Protein AF-A0A7C7RPW9-F1 (afdb_monomer)

Foldseek 3Di:
DAKEKEDEPDDDPLSVLLLVLSVVQCVVVVHYYHYHYDNDPWIWIWDDDPQWIDTLDIRPDPVDDSVRSSVSSNVSVVCVVPVVDPDPPGGDRPPDDDDDDDDD

Radius of gyration: 13.42 Å; Cα contacts (8 Å, |Δi|>4): 148; chains: 1; bounding box: 30×30×33 Å

Structure (mmCIF, N/CA/C/O backbone):
data_AF-A0A7C7RPW9-F1
#
_entry.id   AF-A0A7C7RPW9-F1
#
loop_
_atom_site.group_PDB
_atom_site.id
_atom_site.type_symbol
_atom_site.label_atom_id
_atom_site.label_alt_id
_atom_site.label_comp_id
_atom_site.label_asym_id
_atom_site.label_entity_id
_atom_site.label_seq_id
_atom_site.pdbx_PDB_ins_code
_atom_site.Cartn_x
_atom_site.Cartn_y
_atom_site.Cartn_z
_atom_site.occupancy
_atom_site.B_iso_or_equiv
_atom_site.auth_seq_id
_atom_site.auth_comp_id
_atom_site.auth_asym_id
_atom_site.auth_atom_id
_atom_site.pdbx_PDB_model_num
ATOM 1 N N . MET A 1 1 ? -4.638 -1.430 13.603 1.00 81.12 1 MET A N 1
ATOM 2 C CA . MET A 1 1 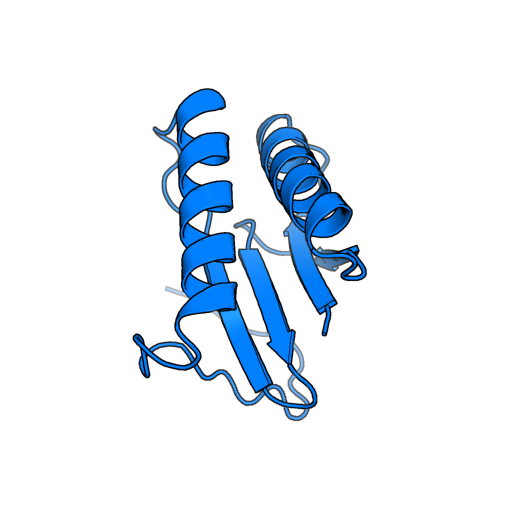? -4.828 -0.987 12.206 1.00 81.12 1 MET A CA 1
ATOM 3 C C . MET A 1 1 ? -3.562 -1.342 11.456 1.00 81.12 1 MET A C 1
ATOM 5 O O . MET A 1 1 ? -2.494 -1.187 12.033 1.00 81.12 1 MET A O 1
ATOM 9 N N . GLU A 1 2 ? -3.674 -1.892 10.253 1.00 89.44 2 GLU A N 1
ATOM 10 C CA . GLU A 1 2 ? -2.535 -2.437 9.503 1.00 89.44 2 GLU A CA 1
ATOM 11 C C . GLU A 1 2 ? -2.606 -1.971 8.045 1.00 89.44 2 GLU A C 1
ATOM 13 O O . GLU A 1 2 ? -3.697 -1.834 7.488 1.00 89.44 2 GLU A O 1
ATOM 18 N N . LEU A 1 3 ? -1.453 -1.742 7.427 1.00 90.62 3 LEU A N 1
ATOM 19 C CA . LEU A 1 3 ? -1.318 -1.625 5.980 1.00 90.62 3 LEU A CA 1
ATOM 20 C C . LEU A 1 3 ? -0.863 -2.973 5.437 1.00 90.62 3 LEU A C 1
ATOM 22 O O . LEU A 1 3 ? 0.134 -3.515 5.903 1.00 90.62 3 LEU A O 1
ATOM 26 N N . VAL A 1 4 ? -1.583 -3.516 4.461 1.00 92.62 4 VAL A N 1
ATOM 27 C CA . VAL A 1 4 ? -1.257 -4.810 3.854 1.00 92.62 4 VAL A CA 1
ATOM 28 C C . VAL A 1 4 ? -0.994 -4.613 2.372 1.00 92.62 4 VAL A C 1
ATOM 30 O O . VAL A 1 4 ? -1.864 -4.141 1.644 1.00 92.62 4 VAL A O 1
ATOM 33 N N . VAL A 1 5 ? 0.206 -4.960 1.919 1.00 91.56 5 VAL A N 1
ATOM 34 C CA . VAL A 1 5 ? 0.587 -4.910 0.505 1.00 91.56 5 VAL A CA 1
ATOM 35 C C . VAL A 1 5 ? 0.597 -6.326 -0.044 1.00 91.56 5 VAL A C 1
ATOM 37 O O . VAL A 1 5 ? 1.455 -7.118 0.331 1.00 91.56 5 VAL A O 1
ATOM 40 N N . PHE A 1 6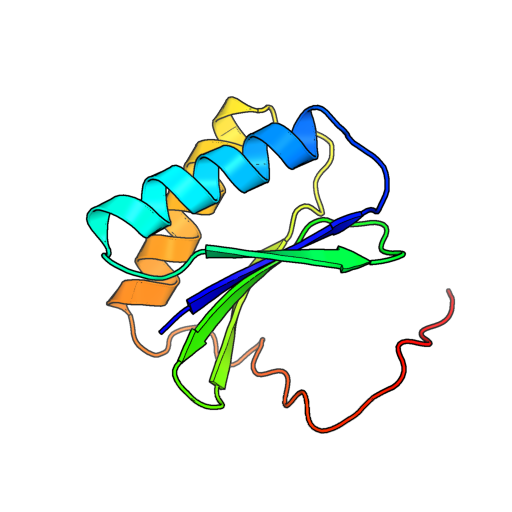 ? -0.320 -6.621 -0.960 1.00 90.50 6 PHE A N 1
ATOM 41 C CA . PHE A 1 6 ? -0.275 -7.825 -1.777 1.00 90.50 6 PHE A CA 1
ATOM 42 C C . PHE A 1 6 ? 0.567 -7.537 -3.011 1.00 90.50 6 PHE A C 1
ATOM 44 O O . PHE A 1 6 ? 0.198 -6.706 -3.845 1.00 90.50 6 PHE A O 1
ATOM 51 N N . ALA A 1 7 ? 1.710 -8.202 -3.116 1.00 86.31 7 ALA A N 1
ATOM 52 C CA . ALA A 1 7 ? 2.632 -8.056 -4.232 1.00 86.31 7 ALA A CA 1
ATOM 53 C C . ALA A 1 7 ? 2.839 -9.399 -4.955 1.00 86.31 7 ALA A C 1
ATOM 55 O O . ALA A 1 7 ? 2.780 -10.453 -4.315 1.00 86.31 7 ALA A O 1
ATOM 56 N N . PRO A 1 8 ? 3.133 -9.378 -6.270 1.00 84.00 8 PRO A N 1
ATOM 57 C CA . PRO A 1 8 ? 3.574 -10.562 -6.999 1.00 84.00 8 PRO A CA 1
ATOM 58 C C . PRO A 1 8 ? 4.790 -11.228 -6.336 1.00 84.00 8 PRO A C 1
ATOM 60 O O . PRO A 1 8 ? 5.549 -10.585 -5.607 1.00 84.00 8 PRO A O 1
ATOM 63 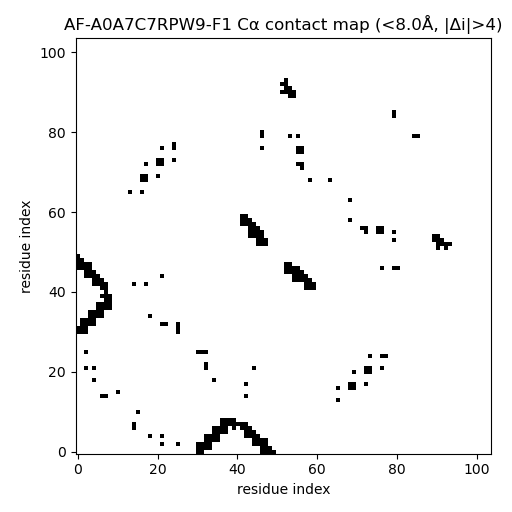N N . ARG A 1 9 ? 5.017 -12.516 -6.616 1.00 81.50 9 ARG A N 1
ATOM 64 C CA . ARG A 1 9 ? 6.209 -13.247 -6.138 1.00 81.50 9 ARG A CA 1
ATOM 65 C C . ARG A 1 9 ? 7.525 -12.782 -6.765 1.00 81.50 9 ARG A C 1
ATOM 67 O O . ARG A 1 9 ? 8.574 -12.924 -6.138 1.00 81.50 9 ARG A O 1
ATOM 74 N N . SER A 1 10 ? 7.485 -12.263 -7.991 1.00 78.62 10 SER A N 1
ATOM 75 C CA . SER A 1 10 ? 8.647 -11.623 -8.617 1.00 78.62 10 SER A CA 1
ATOM 76 C C . SER A 1 10 ? 9.084 -10.403 -7.808 1.00 78.62 10 SER A C 1
ATOM 78 O O . SER A 1 10 ? 8.293 -9.904 -7.028 1.00 78.62 10 SER A O 1
ATOM 80 N N . TRP A 1 11 ? 10.325 -9.933 -7.979 1.00 71.50 11 TRP A N 1
ATOM 81 C CA . TRP A 1 11 ? 10.782 -8.647 -7.440 1.00 71.50 11 TRP A CA 1
ATOM 82 C C . TRP A 1 11 ? 10.978 -7.646 -8.576 1.00 71.50 11 TRP A C 1
ATOM 84 O O . TRP A 1 11 ? 11.990 -7.662 -9.276 1.00 71.50 11 TRP A O 1
ATOM 94 N N . GLY A 1 12 ? 9.999 -6.766 -8.755 1.00 81.25 12 GLY A N 1
ATOM 95 C CA . GLY A 1 12 ? 10.012 -5.706 -9.759 1.00 81.25 12 GLY A CA 1
ATOM 96 C C . GLY A 1 12 ? 10.385 -4.337 -9.187 1.00 81.25 12 GLY A C 1
ATOM 97 O O . GLY A 1 12 ? 10.130 -4.026 -8.025 1.00 81.25 12 GLY A O 1
ATOM 98 N N . GLY A 1 13 ? 10.925 -3.449 -10.029 1.00 82.81 13 GLY A N 1
ATOM 99 C CA . GLY A 1 13 ? 11.164 -2.053 -9.637 1.00 82.81 13 GLY A CA 1
ATOM 100 C C . GLY A 1 13 ? 9.881 -1.302 -9.247 1.00 82.81 13 GLY A C 1
ATOM 101 O O . GLY A 1 13 ? 9.928 -0.422 -8.393 1.00 82.81 13 GLY A O 1
ATOM 102 N N . ARG A 1 14 ? 8.732 -1.672 -9.836 1.00 83.00 14 ARG A N 1
ATOM 103 C CA . ARG A 1 14 ? 7.416 -1.132 -9.452 1.00 83.00 14 ARG A CA 1
ATOM 104 C C . ARG A 1 14 ? 6.999 -1.591 -8.060 1.00 83.00 14 ARG A C 1
ATOM 106 O O . ARG A 1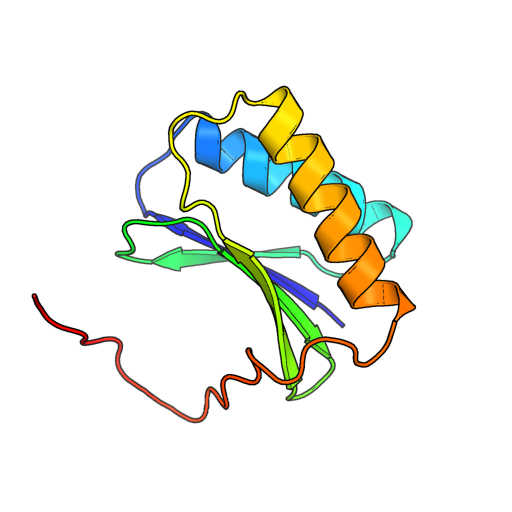 14 ? 6.602 -0.766 -7.254 1.00 83.00 14 ARG A O 1
ATOM 113 N N . GLU A 1 15 ? 7.159 -2.872 -7.748 1.00 84.19 15 GLU A N 1
ATOM 114 C CA . GLU A 1 15 ? 6.827 -3.415 -6.426 1.00 84.19 15 GLU A CA 1
ATOM 115 C C . GLU A 1 15 ? 7.639 -2.756 -5.321 1.00 84.19 15 GLU A C 1
ATOM 117 O O . GLU A 1 15 ? 7.074 -2.374 -4.301 1.00 84.19 15 GLU A O 1
ATOM 122 N N . LYS A 1 16 ? 8.943 -2.550 -5.551 1.00 87.19 16 LYS A N 1
ATOM 123 C CA . LYS A 1 16 ? 9.788 -1.786 -4.629 1.00 87.19 16 LYS A CA 1
ATOM 124 C C . LYS A 1 16 ? 9.231 -0.383 -4.406 1.00 87.19 16 LYS A C 1
ATOM 126 O O . LYS A 1 16 ? 9.063 0.013 -3.262 1.00 87.19 16 LYS A O 1
ATOM 131 N N . ALA A 1 17 ? 8.856 0.324 -5.475 1.00 86.94 17 ALA A N 1
ATOM 132 C CA . ALA A 1 17 ? 8.273 1.660 -5.359 1.00 86.94 17 ALA A CA 1
ATOM 133 C C . ALA A 1 17 ? 6.949 1.667 -4.571 1.00 86.94 17 ALA A C 1
ATOM 135 O O . ALA A 1 17 ? 6.731 2.568 -3.762 1.00 86.94 17 ALA A O 1
ATOM 136 N N . VAL A 1 18 ? 6.083 0.664 -4.769 1.00 87.44 18 VAL A N 1
ATOM 137 C CA . VAL A 1 18 ? 4.822 0.539 -4.019 1.00 87.44 18 VAL A CA 1
ATOM 138 C C . VAL A 1 18 ? 5.081 0.251 -2.538 1.00 87.44 18 VAL A C 1
ATOM 140 O O . VAL A 1 18 ? 4.503 0.915 -1.680 1.00 87.44 18 VAL A O 1
ATOM 143 N N . ILE A 1 19 ? 5.971 -0.697 -2.231 1.00 89.31 19 ILE A N 1
ATOM 144 C CA . ILE A 1 19 ? 6.328 -1.070 -0.855 1.00 89.31 19 ILE A CA 1
ATOM 145 C C . ILE A 1 19 ? 6.983 0.111 -0.128 1.00 89.31 19 ILE A C 1
ATOM 147 O O . ILE A 1 19 ? 6.587 0.430 0.989 1.00 89.31 19 ILE A O 1
ATOM 151 N N . GLU A 1 20 ? 7.934 0.799 -0.763 1.00 90.75 20 GLU A N 1
ATOM 152 C CA . GLU A 1 20 ? 8.591 1.985 -0.198 1.00 90.75 20 GLU A CA 1
ATOM 153 C C . GLU A 1 20 ? 7.596 3.122 0.057 1.00 90.75 20 GLU A C 1
ATOM 155 O O . GLU A 1 20 ? 7.669 3.796 1.086 1.00 90.75 20 GLU A O 1
ATOM 160 N N . ALA A 1 21 ? 6.650 3.344 -0.861 1.00 89.69 21 ALA A N 1
ATOM 161 C CA . ALA A 1 21 ? 5.604 4.340 -0.669 1.00 89.69 21 ALA A CA 1
ATOM 162 C C . ALA A 1 21 ? 4.677 3.965 0.496 1.00 89.69 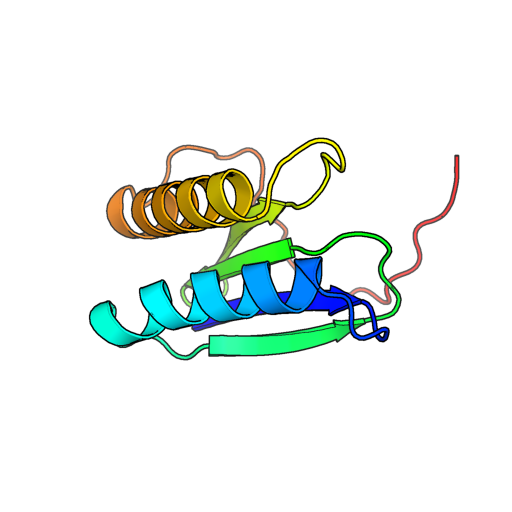21 ALA A C 1
ATOM 164 O O . ALA A 1 21 ? 4.372 4.825 1.317 1.00 89.69 21 ALA A O 1
ATOM 165 N N . ALA A 1 22 ? 4.274 2.696 0.605 1.00 90.25 22 ALA A N 1
ATOM 166 C CA . ALA A 1 22 ? 3.448 2.217 1.710 1.00 90.25 22 ALA A CA 1
ATOM 167 C C . ALA A 1 22 ? 4.175 2.324 3.061 1.00 90.25 22 ALA A C 1
ATOM 169 O O . ALA A 1 22 ? 3.578 2.785 4.031 1.00 90.25 22 ALA A O 1
ATOM 170 N N . LEU A 1 23 ? 5.467 1.980 3.119 1.00 90.75 23 LEU A N 1
ATOM 171 C CA . LEU A 1 23 ? 6.294 2.100 4.325 1.00 90.75 23 LEU A CA 1
ATOM 172 C C . LEU A 1 23 ? 6.391 3.550 4.806 1.00 90.75 23 LEU A C 1
ATOM 174 O O . LEU A 1 23 ? 6.137 3.829 5.974 1.00 90.75 23 LEU A O 1
ATOM 178 N N . ARG A 1 24 ? 6.654 4.485 3.885 1.00 90.25 24 ARG A N 1
ATOM 179 C CA . ARG A 1 24 ? 6.716 5.926 4.185 1.00 90.25 24 ARG A CA 1
ATOM 180 C C . ARG A 1 24 ? 5.416 6.503 4.736 1.00 90.25 24 ARG A C 1
ATOM 182 O O . ARG A 1 24 ? 5.441 7.570 5.337 1.00 90.25 24 ARG A O 1
ATOM 189 N N . VAL A 1 25 ? 4.289 5.842 4.488 1.00 87.44 25 VAL A N 1
ATOM 190 C CA . VAL A 1 25 ? 2.990 6.224 5.049 1.00 87.44 25 VAL A CA 1
ATOM 191 C C . VAL A 1 25 ? 2.732 5.491 6.364 1.00 87.44 25 VAL A C 1
ATOM 193 O O . VAL A 1 25 ? 2.180 6.079 7.286 1.00 87.44 25 VAL A O 1
ATOM 196 N N . ALA A 1 26 ? 3.160 4.233 6.478 1.00 88.50 26 ALA A N 1
ATOM 197 C CA . ALA A 1 26 ? 2.999 3.420 7.677 1.00 88.50 26 ALA A CA 1
ATOM 198 C C . ALA A 1 26 ? 3.722 4.015 8.898 1.00 88.50 26 ALA A C 1
ATOM 200 O O . ALA A 1 26 ? 3.121 4.124 9.967 1.00 88.50 26 ALA A O 1
ATOM 201 N N . GLU A 1 27 ? 4.975 4.446 8.714 1.00 89.50 27 GLU A N 1
ATOM 202 C CA . GLU A 1 27 ? 5.836 5.010 9.765 1.00 89.50 27 GLU A CA 1
ATOM 203 C C . GLU A 1 27 ? 5.213 6.215 10.495 1.00 89.50 27 GLU A C 1
ATOM 205 O O . GLU A 1 27 ? 5.018 6.124 11.709 1.00 89.50 27 GLU A O 1
ATOM 210 N N . PRO A 1 28 ? 4.837 7.324 9.821 1.00 86.62 28 PRO A N 1
ATOM 211 C CA . PRO A 1 28 ? 4.267 8.487 10.503 1.00 86.62 28 PRO A CA 1
ATOM 212 C C . PRO A 1 28 ? 2.867 8.229 11.075 1.00 86.62 28 PRO A C 1
ATOM 214 O O . PRO A 1 28 ? 2.433 8.948 11.970 1.00 86.62 28 PRO A O 1
ATOM 217 N N . LEU A 1 29 ? 2.152 7.220 10.570 1.00 84.81 29 LEU A N 1
ATOM 218 C CA . LEU A 1 29 ? 0.836 6.830 11.081 1.00 84.81 29 LEU A CA 1
ATOM 219 C C . LEU A 1 29 ? 0.919 5.846 12.258 1.00 84.81 29 LEU A C 1
ATOM 221 O O . LEU A 1 29 ? -0.112 5.539 12.855 1.00 84.81 29 LEU A O 1
ATOM 225 N N . GLY A 1 30 ? 2.110 5.329 12.585 1.00 87.12 30 GLY A N 1
ATOM 226 C CA . GLY A 1 30 ? 2.295 4.336 13.644 1.00 87.12 30 GLY A CA 1
ATOM 227 C C . GLY A 1 30 ? 1.557 3.018 13.380 1.00 87.12 30 GLY A C 1
ATOM 228 O O . GLY A 1 30 ? 1.129 2.355 14.325 1.00 87.12 30 GLY A O 1
ATOM 229 N N . VAL A 1 31 ? 1.355 2.645 12.109 1.00 89.00 31 VAL A N 1
ATOM 230 C CA . VAL A 1 31 ? 0.660 1.404 11.725 1.00 89.00 31 VAL A CA 1
ATOM 231 C C . VAL A 1 31 ? 1.641 0.353 11.220 1.00 89.00 31 VAL A C 1
ATOM 233 O O . VAL A 1 31 ? 2.615 0.663 10.540 1.00 89.00 31 VAL A O 1
ATOM 236 N N . ASN A 1 32 ? 1.354 -0.918 11.499 1.00 91.31 32 ASN A N 1
ATOM 237 C CA . ASN A 1 32 ? 2.170 -2.021 10.996 1.00 91.31 32 ASN A CA 1
ATOM 238 C C . ASN A 1 32 ? 1.997 -2.174 9.482 1.00 91.31 32 ASN A C 1
ATOM 240 O O . ASN A 1 32 ? 0.867 -2.201 8.989 1.00 91.31 32 ASN A O 1
ATOM 244 N N . LEU A 1 33 ? 3.111 -2.335 8.765 1.00 92.12 33 LEU A N 1
ATOM 245 C CA . LEU A 1 33 ? 3.124 -2.737 7.363 1.00 92.12 33 LEU A CA 1
ATOM 246 C C . LEU A 1 33 ? 3.348 -4.248 7.269 1.00 92.12 33 LEU A C 1
ATOM 248 O O . LEU A 1 33 ? 4.382 -4.759 7.695 1.00 92.12 33 LEU A O 1
ATOM 252 N N . ARG A 1 34 ? 2.402 -4.956 6.659 1.00 93.06 34 ARG A N 1
ATOM 253 C CA . ARG A 1 34 ? 2.522 -6.367 6.303 1.00 93.06 34 ARG A CA 1
ATOM 254 C C . ARG A 1 34 ? 2.630 -6.498 4.791 1.00 93.06 34 ARG A C 1
ATOM 256 O O . ARG A 1 34 ? 1.888 -5.863 4.046 1.00 93.06 34 ARG A O 1
ATOM 263 N N . ILE A 1 35 ? 3.553 -7.335 4.337 1.00 90.50 35 ILE A N 1
ATOM 264 C CA . ILE A 1 35 ? 3.742 -7.629 2.917 1.00 90.50 35 ILE A CA 1
ATOM 265 C C . ILE A 1 35 ? 3.353 -9.085 2.701 1.00 90.50 35 ILE A C 1
ATOM 267 O O . ILE A 1 35 ? 3.924 -9.979 3.323 1.00 90.50 35 ILE A O 1
ATOM 271 N N . GLU A 1 36 ? 2.387 -9.315 1.823 1.00 89.88 36 GLU A N 1
ATOM 272 C CA . GLU A 1 36 ? 1.933 -10.640 1.423 1.00 89.88 36 GLU A CA 1
ATOM 273 C C . GLU A 1 36 ? 2.310 -10.877 -0.038 1.00 89.88 36 GLU A C 1
ATOM 275 O O . GLU A 1 36 ? 2.054 -10.054 -0.918 1.00 89.88 36 GLU A O 1
ATOM 280 N N . ARG A 1 37 ? 3.005 -11.988 -0.286 1.00 84.94 37 ARG A N 1
ATOM 281 C CA . ARG A 1 37 ? 3.498 -12.352 -1.614 1.00 84.94 37 ARG A CA 1
ATOM 282 C C . ARG A 1 37 ? 2.613 -13.442 -2.184 1.00 84.94 37 ARG A C 1
ATOM 284 O O . ARG A 1 37 ? 2.602 -14.560 -1.674 1.00 84.94 37 ARG A O 1
ATOM 291 N N . GLU A 1 38 ? 1.924 -13.124 -3.266 1.00 82.00 38 GLU A N 1
ATOM 292 C CA . GLU A 1 38 ? 0.956 -14.020 -3.889 1.00 82.00 38 GLU A CA 1
ATOM 293 C C . GLU A 1 38 ? 1.223 -14.189 -5.384 1.00 82.00 38 GLU A C 1
ATOM 295 O O . GLU A 1 38 ? 1.984 -13.436 -6.000 1.00 82.00 38 GLU A O 1
ATOM 300 N N . ASP A 1 39 ? 0.607 -15.213 -5.972 1.00 82.12 39 ASP A N 1
ATOM 301 C CA . ASP A 1 39 ? 0.621 -15.422 -7.418 1.00 82.12 39 ASP A CA 1
ATOM 302 C C . ASP A 1 39 ? -0.412 -14.509 -8.098 1.00 82.12 39 ASP A C 1
ATOM 304 O O . ASP A 1 39 ? -1.460 -14.933 -8.582 1.00 82.12 39 ASP A O 1
ATOM 308 N N . ILE A 1 40 ? -0.136 -13.206 -8.047 1.00 77.56 40 ILE A N 1
ATOM 309 C CA . ILE A 1 40 ? -1.007 -12.148 -8.557 1.00 77.56 40 ILE A CA 1
ATOM 310 C C . ILE A 1 40 ? -0.286 -11.319 -9.616 1.00 77.56 40 ILE A C 1
ATOM 312 O O . ILE A 1 40 ? 0.922 -11.096 -9.560 1.00 77.56 40 ILE A O 1
ATOM 316 N N . ARG A 1 41 ? -1.046 -10.814 -10.593 1.00 74.81 41 ARG A N 1
ATOM 317 C CA . ARG A 1 41 ? -0.509 -9.995 -11.698 1.00 74.81 41 ARG A CA 1
ATOM 318 C C . ARG A 1 41 ? -0.405 -8.500 -11.378 1.00 74.81 41 ARG A C 1
ATOM 320 O O . ARG A 1 41 ? 0.179 -7.757 -12.170 1.00 74.81 41 ARG A O 1
ATOM 327 N N . ARG A 1 42 ? -1.017 -8.050 -10.279 1.00 81.88 42 ARG A N 1
ATOM 328 C CA . ARG A 1 42 ? -1.140 -6.638 -9.880 1.00 81.88 42 ARG A CA 1
ATOM 329 C C . ARG A 1 42 ? -0.747 -6.472 -8.421 1.00 81.88 42 ARG A C 1
ATOM 331 O O . ARG A 1 42 ? -0.959 -7.383 -7.632 1.00 81.88 42 ARG A O 1
ATOM 338 N N . ILE A 1 43 ? -0.211 -5.305 -8.077 1.00 87.00 43 ILE A N 1
ATOM 339 C CA . ILE A 1 43 ? 0.102 -4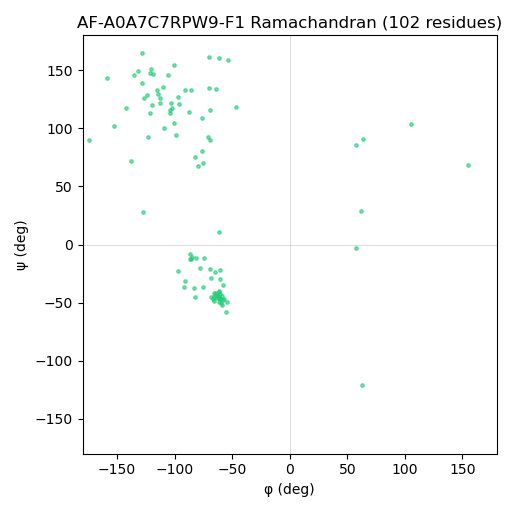.953 -6.690 1.00 87.00 43 ILE A CA 1
ATOM 340 C C . ILE A 1 43 ? -1.116 -4.251 -6.097 1.00 87.00 43 ILE A C 1
ATOM 342 O O . ILE A 1 43 ? -1.673 -3.352 -6.727 1.00 87.00 43 ILE A O 1
ATOM 346 N N . ARG A 1 44 ? -1.530 -4.634 -4.893 1.00 88.62 44 ARG A N 1
ATOM 347 C CA . ARG A 1 44 ? -2.646 -4.001 -4.185 1.00 88.62 44 ARG A CA 1
ATOM 348 C C . ARG A 1 44 ? -2.224 -3.606 -2.785 1.00 88.62 44 ARG A C 1
ATOM 350 O O . ARG A 1 44 ? -1.538 -4.366 -2.109 1.00 88.62 44 ARG A O 1
ATOM 357 N N . VAL A 1 45 ? -2.646 -2.431 -2.339 1.00 89.25 45 VAL A N 1
ATOM 358 C CA . VAL A 1 45 ? -2.445 -1.964 -0.966 1.00 89.25 45 VAL A CA 1
ATOM 359 C C . VAL A 1 45 ? -3.805 -1.850 -0.305 1.00 89.25 45 VAL A C 1
ATOM 361 O O . VAL A 1 45 ? -4.713 -1.219 -0.844 1.00 89.25 45 VAL A O 1
ATOM 364 N N . TYR A 1 46 ? -3.925 -2.434 0.878 1.00 88.94 46 TYR A N 1
ATOM 365 C CA . TYR A 1 46 ? -5.121 -2.403 1.697 1.00 88.94 46 TYR A CA 1
ATOM 366 C C . TYR A 1 46 ? -4.845 -1.720 3.028 1.00 88.94 46 TYR A C 1
ATOM 368 O O . TYR A 1 46 ? -3.774 -1.861 3.616 1.00 88.94 46 TYR A O 1
ATOM 376 N N . VAL A 1 47 ? -5.862 -1.037 3.537 1.00 87.06 47 VAL A N 1
ATOM 377 C CA . VAL A 1 47 ? -5.936 -0.566 4.915 1.00 87.06 47 VAL A CA 1
ATOM 378 C C . VAL A 1 47 ? -6.868 -1.504 5.675 1.00 87.06 47 VAL A C 1
ATOM 380 O O . VAL A 1 47 ? -8.057 -1.603 5.367 1.00 87.06 47 VAL A O 1
ATOM 383 N N . LYS A 1 48 ? -6.337 -2.186 6.688 1.00 87.81 48 LYS A N 1
ATOM 384 C CA . LYS A 1 48 ? -7.079 -3.107 7.547 1.00 87.81 48 LYS A CA 1
ATOM 385 C C . LYS A 1 48 ? -7.389 -2.464 8.899 1.00 87.81 48 LYS A C 1
ATOM 387 O O . LYS A 1 48 ? -6.496 -2.062 9.653 1.00 87.81 48 LYS A O 1
ATOM 392 N N . ARG A 1 49 ? -8.677 -2.392 9.234 1.00 84.56 49 ARG A N 1
ATOM 393 C CA . ARG A 1 49 ? -9.220 -1.833 10.482 1.00 84.56 49 ARG A CA 1
ATOM 394 C C . ARG A 1 49 ? -10.064 -2.892 11.190 1.00 84.56 49 ARG A C 1
ATOM 396 O O . ARG A 1 49 ? -11.252 -3.040 10.906 1.00 84.56 49 ARG A O 1
ATOM 403 N N . GLY A 1 50 ? -9.446 -3.646 12.098 1.00 84.12 50 GLY A N 1
ATOM 404 C CA . GLY A 1 50 ? -10.090 -4.817 12.698 1.00 84.12 50 GLY A CA 1
ATOM 405 C C . GLY A 1 50 ? -10.394 -5.858 11.617 1.00 84.12 50 GLY A C 1
ATOM 406 O O . GLY A 1 50 ? -9.483 -6.290 10.914 1.00 84.12 50 GLY A O 1
ATOM 407 N N . GLU A 1 51 ? -11.669 -6.209 11.451 1.00 81.56 51 GLU A N 1
ATOM 408 C CA . GLU A 1 51 ? -12.134 -7.127 10.397 1.00 81.56 51 GLU A CA 1
ATOM 409 C C . GLU A 1 51 ? -12.402 -6.444 9.045 1.00 81.56 51 GLU A C 1
ATOM 411 O O . GLU A 1 51 ? -12.622 -7.124 8.043 1.00 81.56 51 GLU A O 1
ATOM 416 N N . LYS A 1 52 ? -12.405 -5.105 8.991 1.00 80.00 52 LYS A N 1
ATOM 417 C CA . LYS A 1 52 ? -12.691 -4.361 7.759 1.00 80.00 52 LYS A CA 1
ATOM 418 C C . LYS A 1 52 ? -11.427 -4.186 6.928 1.00 80.00 52 LYS A C 1
ATOM 420 O O . LYS A 1 52 ? -10.401 -3.742 7.443 1.00 80.00 52 LYS A O 1
ATOM 425 N N . TRP A 1 53 ? -11.544 -4.462 5.635 1.00 83.75 53 TRP A N 1
ATOM 426 C CA . TRP A 1 53 ? -10.503 -4.245 4.638 1.00 83.75 53 TRP A CA 1
ATOM 427 C C . TRP A 1 53 ? -10.977 -3.193 3.645 1.00 83.75 53 TRP A C 1
ATOM 429 O O . TRP A 1 53 ? -12.108 -3.263 3.167 1.00 83.75 53 TRP A O 1
ATOM 439 N N . LEU A 1 54 ? -10.119 -2.220 3.355 1.00 83.25 54 LEU A N 1
ATOM 440 C CA . LEU A 1 54 ? -10.365 -1.173 2.369 1.00 83.25 54 LEU A CA 1
ATOM 441 C C . LEU A 1 54 ? -9.230 -1.191 1.356 1.00 83.25 54 LEU A C 1
ATOM 443 O O . LEU A 1 54 ? -8.065 -1.161 1.756 1.00 83.25 54 LEU A O 1
ATOM 447 N N . ILE A 1 55 ? -9.555 -1.230 0.064 1.00 86.00 55 ILE A N 1
ATOM 448 C CA . ILE A 1 55 ? -8.551 -1.049 -0.986 1.00 86.00 55 ILE A CA 1
ATOM 449 C C . ILE A 1 55 ? -8.092 0.404 -0.932 1.00 86.00 55 ILE A C 1
ATOM 451 O O . ILE A 1 55 ? -8.868 1.323 -1.171 1.00 86.00 55 ILE A O 1
ATOM 455 N N . ALA A 1 56 ? -6.820 0.605 -0.608 1.00 85.38 56 ALA A N 1
ATOM 456 C CA . ALA A 1 56 ? -6.197 1.914 -0.659 1.00 85.38 56 ALA A CA 1
ATOM 457 C C . ALA A 1 56 ? -5.554 2.164 -2.021 1.00 85.38 56 ALA A C 1
ATOM 459 O O . ALA A 1 56 ? -5.502 3.301 -2.459 1.00 85.38 56 ALA A O 1
ATOM 460 N N . TYR A 1 57 ? -5.045 1.148 -2.714 1.00 86.88 57 TYR A N 1
ATOM 461 C CA . TY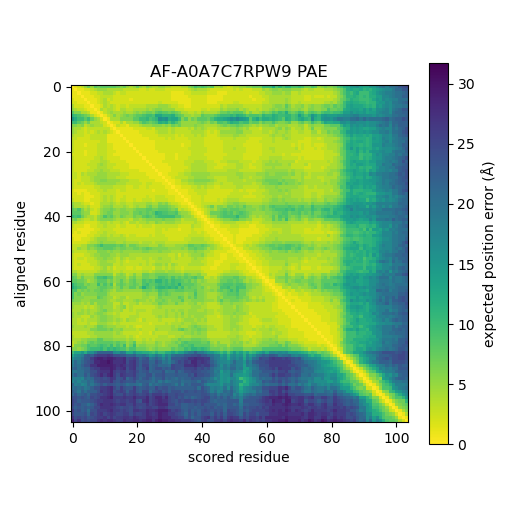R A 1 57 ? -4.417 1.340 -4.021 1.00 86.88 57 TYR A CA 1
ATOM 462 C C . TYR A 1 57 ? -4.393 0.038 -4.823 1.00 86.88 57 TYR A C 1
ATOM 464 O O . TYR A 1 57 ? -4.148 -1.028 -4.261 1.00 86.88 57 TYR A O 1
ATOM 472 N N . GLU A 1 58 ? -4.583 0.126 -6.139 1.00 86.69 58 GLU A N 1
ATOM 473 C CA . GLU A 1 58 ? -4.329 -0.965 -7.084 1.00 86.69 58 GLU A CA 1
ATOM 474 C C . GLU A 1 58 ? -3.396 -0.470 -8.199 1.00 86.69 58 GLU A C 1
ATOM 476 O O . GLU A 1 58 ? -3.684 0.523 -8.869 1.00 86.69 58 GLU A O 1
ATOM 481 N N . ASP A 1 59 ? -2.290 -1.185 -8.420 1.00 84.00 59 ASP A N 1
ATOM 482 C CA . ASP A 1 59 ? -1.366 -0.939 -9.528 1.00 84.00 59 ASP A CA 1
ATOM 483 C C . ASP A 1 59 ? -1.871 -1.606 -10.818 1.00 84.00 59 ASP A C 1
ATOM 485 O O . ASP A 1 59 ? -1.401 -2.675 -11.223 1.00 84.00 59 ASP A O 1
ATOM 489 N N . SER A 1 60 ? -2.891 -1.008 -11.436 1.00 78.19 60 SER A N 1
ATOM 490 C CA . SER A 1 60 ? -3.484 -1.485 -12.695 1.00 78.19 60 SER A CA 1
ATOM 491 C C . SER A 1 60 ? -2.941 -0.774 -13.939 1.00 78.19 60 SER A C 1
ATOM 493 O O . SER A 1 60 ? -2.961 -1.355 -15.025 1.00 78.19 60 SER A O 1
ATOM 495 N N . ASP A 1 61 ? -2.406 0.441 -13.791 1.00 79.44 61 ASP A N 1
ATOM 496 C CA . ASP A 1 61 ? -1.925 1.273 -14.894 1.00 79.44 61 ASP A CA 1
ATOM 497 C C . ASP A 1 61 ? -0.397 1.215 -15.028 1.00 79.44 61 ASP A C 1
ATOM 499 O O . ASP A 1 61 ? 0.366 1.829 -14.272 1.00 79.44 61 ASP A O 1
ATOM 503 N N . ARG A 1 62 ? 0.061 0.480 -16.046 1.00 77.31 62 ARG A N 1
ATOM 504 C CA . ARG A 1 62 ? 1.490 0.305 -16.334 1.00 77.31 62 ARG A CA 1
ATOM 505 C C . ARG A 1 62 ? 2.157 1.532 -16.954 1.00 77.31 62 ARG A C 1
ATOM 507 O O . ARG A 1 62 ? 3.385 1.547 -17.008 1.00 77.31 62 ARG A O 1
ATOM 514 N N . SER A 1 63 ? 1.393 2.535 -17.387 1.00 81.94 63 SER A N 1
ATOM 515 C CA . SER A 1 63 ? 1.935 3.772 -17.962 1.00 81.94 63 SER A CA 1
ATOM 516 C C . SER A 1 63 ? 2.474 4.741 -16.902 1.00 81.94 63 SER A C 1
ATOM 518 O O . SER A 1 63 ? 3.333 5.565 -17.209 1.00 81.94 63 SER A O 1
ATOM 520 N N . LEU A 1 64 ? 2.042 4.595 -15.643 1.00 79.88 64 LEU A N 1
ATOM 521 C CA . LEU A 1 64 ? 2.453 5.475 -14.550 1.00 79.88 64 LEU A CA 1
ATOM 522 C C . LEU A 1 64 ? 3.953 5.382 -14.263 1.00 79.88 64 LEU A C 1
ATOM 524 O O . LEU A 1 64 ? 4.506 4.287 -14.087 1.00 79.88 64 LEU A O 1
ATOM 528 N N . SER A 1 65 ? 4.591 6.542 -14.112 1.00 83.75 65 SER A N 1
ATOM 529 C CA . SER A 1 65 ? 5.960 6.653 -13.617 1.00 83.75 65 SER A CA 1
ATOM 530 C C . SER A 1 65 ? 6.055 6.299 -12.126 1.00 83.75 65 SER A C 1
ATOM 532 O O . SER A 1 65 ? 5.080 6.344 -11.373 1.00 83.75 65 SER A O 1
ATOM 534 N N . ARG A 1 66 ? 7.269 5.994 -11.645 1.00 81.06 66 ARG A N 1
ATOM 535 C CA . ARG A 1 66 ? 7.507 5.711 -10.214 1.00 81.06 66 ARG A CA 1
ATOM 536 C C . ARG A 1 66 ? 7.091 6.870 -9.299 1.00 81.06 66 ARG A C 1
ATOM 538 O O . ARG A 1 66 ? 6.626 6.626 -8.188 1.00 81.06 66 ARG A O 1
ATOM 545 N N . GLY A 1 67 ? 7.261 8.112 -9.757 1.00 83.00 67 GLY A N 1
ATOM 546 C CA . GLY A 1 67 ? 6.859 9.303 -9.008 1.00 83.00 67 GLY A CA 1
ATOM 547 C C . GLY A 1 67 ? 5.343 9.386 -8.839 1.00 83.00 67 GLY A C 1
ATOM 548 O O . GLY A 1 67 ? 4.859 9.587 -7.728 1.00 83.00 67 GLY A O 1
ATOM 549 N N . GLU A 1 68 ? 4.595 9.142 -9.915 1.00 84.31 68 GLU A N 1
ATOM 550 C CA . GLU A 1 68 ? 3.129 9.153 -9.891 1.00 84.31 68 GLU A CA 1
ATOM 551 C C . GLU A 1 68 ? 2.554 8.026 -9.032 1.00 84.31 68 GLU A C 1
ATOM 553 O O . GLU A 1 68 ? 1.637 8.268 -8.249 1.00 84.31 68 GLU A O 1
ATOM 558 N N . ILE A 1 69 ? 3.129 6.819 -9.116 1.00 83.06 69 ILE A N 1
ATOM 559 C CA . ILE A 1 69 ? 2.776 5.688 -8.241 1.00 83.06 69 ILE A CA 1
ATOM 560 C C . ILE A 1 69 ? 2.912 6.103 -6.774 1.00 83.06 69 ILE A C 1
ATOM 562 O O . ILE A 1 69 ? 1.975 5.943 -5.992 1.00 83.06 69 ILE A O 1
ATOM 566 N N . ARG A 1 70 ? 4.054 6.699 -6.406 1.00 83.81 70 ARG A N 1
ATOM 567 C CA . ARG A 1 70 ? 4.315 7.148 -5.035 1.00 83.81 70 ARG A CA 1
ATOM 568 C C . ARG A 1 70 ? 3.280 8.172 -4.565 1.00 83.81 70 ARG A C 1
ATOM 570 O O . ARG A 1 70 ? 2.724 8.000 -3.484 1.00 83.81 70 ARG A O 1
ATOM 577 N N . VAL A 1 71 ? 3.024 9.221 -5.350 1.00 85.94 71 VAL A N 1
ATOM 578 C CA . VAL A 1 71 ? 2.067 10.281 -4.979 1.00 85.94 71 VAL A CA 1
ATOM 579 C C . VAL A 1 71 ? 0.656 9.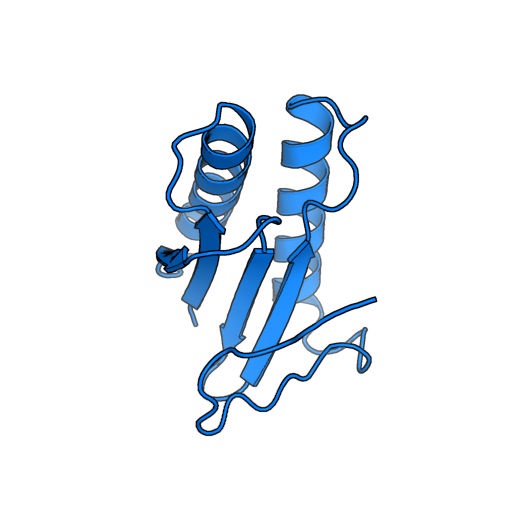711 -4.825 1.00 85.94 71 VAL A C 1
ATOM 581 O O . VAL A 1 71 ? -0.004 9.988 -3.823 1.00 85.94 71 VAL A O 1
ATOM 584 N N . ARG A 1 72 ? 0.216 8.859 -5.762 1.00 85.94 72 ARG A N 1
ATOM 585 C CA . ARG A 1 72 ? -1.110 8.224 -5.717 1.00 85.94 72 ARG A CA 1
ATOM 586 C C . ARG A 1 72 ? -1.286 7.327 -4.495 1.00 85.94 72 ARG A C 1
ATOM 588 O O . ARG A 1 72 ? -2.320 7.418 -3.842 1.00 85.94 72 ARG A O 1
ATOM 595 N N . ILE A 1 73 ? -0.291 6.507 -4.156 1.00 85.62 73 ILE A N 1
ATOM 596 C CA . ILE A 1 73 ? -0.342 5.639 -2.968 1.00 85.62 73 ILE A CA 1
ATOM 597 C C . ILE A 1 73 ? -0.466 6.469 -1.697 1.00 85.62 73 ILE A C 1
ATOM 599 O O . ILE A 1 73 ? -1.344 6.200 -0.883 1.00 85.62 73 ILE A O 1
ATOM 603 N N . ILE A 1 74 ? 0.383 7.488 -1.538 1.00 84.81 74 ILE A N 1
ATOM 604 C CA . ILE A 1 74 ? 0.372 8.348 -0.351 1.00 84.81 74 ILE A CA 1
ATOM 605 C C . ILE A 1 74 ? -0.998 9.012 -0.195 1.00 84.81 74 ILE A C 1
ATOM 607 O O . ILE A 1 74 ? -1.626 8.876 0.853 1.00 84.81 74 ILE A O 1
ATOM 611 N N . HIS A 1 75 ? -1.494 9.665 -1.250 1.00 84.81 75 HIS A N 1
ATOM 612 C CA . HIS A 1 75 ? -2.804 10.318 -1.223 1.00 84.81 75 HIS A CA 1
ATOM 613 C C . HIS A 1 75 ? -3.931 9.335 -0.911 1.00 84.81 75 HIS A C 1
ATOM 615 O O . HIS A 1 75 ? -4.798 9.631 -0.092 1.00 84.81 75 HIS A O 1
ATOM 621 N N . SER A 1 76 ? -3.920 8.163 -1.543 1.00 84.38 76 SER A N 1
ATOM 622 C CA . SER A 1 76 ? -5.020 7.215 -1.419 1.00 84.38 76 SER A CA 1
ATOM 623 C C . SER A 1 76 ? -5.026 6.489 -0.070 1.00 84.38 76 SER A C 1
ATOM 625 O O . SER A 1 76 ? -6.093 6.301 0.518 1.00 84.38 76 SER A O 1
ATOM 627 N N . ILE A 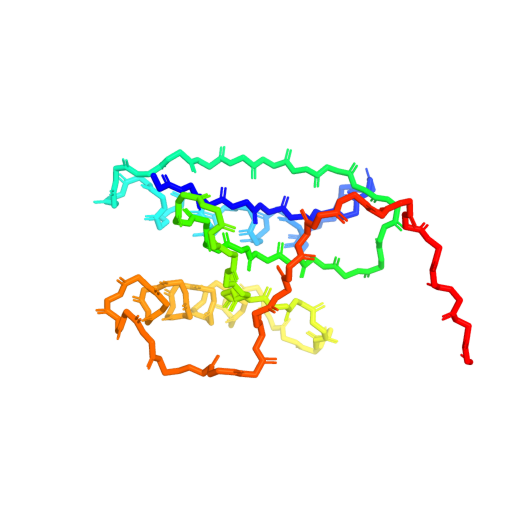1 77 ? -3.852 6.166 0.491 1.00 83.12 77 ILE A N 1
ATOM 628 C CA . ILE A 1 77 ? -3.752 5.643 1.860 1.00 83.12 77 ILE A CA 1
ATOM 629 C C . ILE A 1 77 ? -4.192 6.705 2.868 1.00 83.12 77 ILE A C 1
ATOM 631 O O . ILE A 1 77 ? -5.007 6.388 3.729 1.00 83.12 77 ILE A O 1
ATOM 635 N N . ILE A 1 78 ? -3.699 7.948 2.768 1.00 81.56 78 ILE A N 1
ATOM 636 C CA . ILE A 1 78 ? -4.078 9.024 3.699 1.00 81.56 78 ILE A CA 1
ATOM 637 C C . ILE A 1 78 ? -5.583 9.278 3.627 1.00 81.56 78 ILE A C 1
ATOM 639 O O . ILE A 1 78 ? -6.229 9.318 4.666 1.00 81.56 78 ILE A O 1
ATOM 643 N N . SER A 1 79 ? -6.158 9.366 2.426 1.00 80.56 79 SER A N 1
ATOM 644 C CA . SER A 1 79 ? -7.606 9.505 2.225 1.00 80.56 79 SER A CA 1
ATOM 645 C C . SER A 1 79 ? -8.380 8.348 2.870 1.00 80.56 79 SER A C 1
ATOM 647 O O . SER A 1 79 ? -9.296 8.558 3.666 1.00 80.56 79 SER A O 1
ATOM 649 N N . SER A 1 80 ? -7.937 7.108 2.632 1.00 75.38 80 SER A N 1
ATOM 650 C CA . SER A 1 80 ? -8.514 5.908 3.251 1.00 75.38 80 SER A CA 1
ATOM 651 C C . SER A 1 80 ? -8.314 5.865 4.769 1.00 75.38 80 SER A C 1
ATOM 653 O O . SER A 1 80 ? -9.068 5.183 5.463 1.00 75.38 80 SER A O 1
ATOM 655 N N . TYR A 1 81 ? -7.305 6.563 5.302 1.00 71.81 81 TYR A N 1
ATOM 656 C CA . TYR A 1 81 ? -6.985 6.686 6.725 1.00 71.81 81 TYR A CA 1
ATOM 657 C C . TYR A 1 81 ? -7.846 7.755 7.421 1.00 71.81 81 TYR A C 1
ATOM 659 O O . TYR A 1 81 ? -8.404 7.501 8.490 1.00 71.81 81 TYR A O 1
ATOM 667 N N . THR A 1 82 ? -8.007 8.929 6.817 1.00 70.88 82 THR A N 1
ATOM 668 C CA . THR A 1 82 ? -8.701 10.072 7.424 1.00 70.88 82 THR A CA 1
ATOM 669 C C . THR A 1 82 ? -10.214 10.008 7.258 1.00 70.88 82 THR A C 1
ATOM 671 O O . THR A 1 82 ? -10.933 10.346 8.193 1.00 70.88 82 THR A O 1
ATOM 674 N N . LEU A 1 83 ? -10.721 9.543 6.113 1.00 61.09 83 LEU A N 1
ATOM 675 C CA . LEU A 1 83 ? -12.140 9.716 5.784 1.00 61.09 83 LEU A CA 1
ATOM 676 C C . LEU A 1 83 ? -13.090 8.708 6.427 1.00 61.09 83 LEU A C 1
ATOM 678 O O . LEU A 1 83 ? -14.294 8.906 6.346 1.00 61.09 83 LEU A O 1
ATOM 682 N N . GLY A 1 84 ? -12.612 7.616 7.029 1.00 52.25 84 GLY A N 1
ATOM 683 C CA . GLY A 1 84 ? -13.479 6.644 7.714 1.00 52.25 84 GLY A CA 1
ATOM 684 C C . GLY A 1 84 ? -14.598 5.988 6.875 1.00 52.25 84 GLY A C 1
ATOM 685 O O . GLY A 1 84 ? -15.269 5.106 7.405 1.00 52.25 84 GLY A O 1
ATOM 686 N N . GLY A 1 85 ? -14.791 6.346 5.598 1.00 52.09 85 GLY A N 1
ATOM 687 C CA . GLY A 1 85 ? -15.886 5.839 4.772 1.00 52.09 85 GLY A CA 1
ATOM 688 C C . GLY A 1 85 ? -16.321 6.743 3.616 1.00 52.09 85 GLY A C 1
ATOM 689 O O . GLY A 1 85 ? -17.452 7.204 3.623 1.00 52.09 85 GLY A O 1
ATOM 690 N N . VAL A 1 86 ? -15.500 6.927 2.575 1.00 41.22 86 VAL A N 1
ATOM 691 C CA . VAL A 1 86 ? -16.025 7.339 1.252 1.00 41.22 86 VAL A CA 1
ATOM 692 C C . VAL A 1 86 ? -15.328 6.561 0.134 1.00 41.22 86 VAL A C 1
ATOM 694 O O . VAL A 1 86 ? -14.466 7.060 -0.578 1.00 41.22 86 VAL A O 1
ATOM 697 N N . ASN A 1 87 ? -15.677 5.280 0.051 1.00 43.53 87 ASN A N 1
ATOM 698 C CA . ASN A 1 87 ? -16.005 4.568 -1.184 1.00 43.53 87 ASN A CA 1
ATOM 699 C C . ASN A 1 87 ? -16.477 3.172 -0.763 1.00 43.53 87 ASN A C 1
ATOM 701 O O . ASN A 1 87 ? -15.697 2.234 -0.630 1.00 43.53 87 ASN A O 1
ATOM 705 N N . GLU A 1 88 ? -17.784 3.037 -0.540 1.00 41.72 88 GLU A N 1
ATOM 706 C CA . GLU A 1 88 ? -18.487 1.768 -0.281 1.00 41.72 88 GLU A CA 1
ATOM 707 C C . GLU A 1 88 ? -18.390 0.747 -1.434 1.00 41.72 88 GLU A C 1
ATOM 709 O O . GLU A 1 88 ? -19.075 -0.271 -1.418 1.00 41.72 88 GLU A O 1
ATOM 714 N N . ARG A 1 89 ? -17.532 0.971 -2.437 1.00 44.06 89 ARG A N 1
ATOM 715 C CA . ARG A 1 89 ? -17.368 0.058 -3.572 1.00 44.06 89 ARG A CA 1
ATOM 716 C C . ARG A 1 89 ? -16.376 -1.087 -3.338 1.00 44.06 89 ARG A C 1
ATOM 718 O O . ARG A 1 89 ? -16.439 -2.045 -4.093 1.00 44.06 89 ARG A O 1
ATOM 725 N N . ASP A 1 90 ? -15.555 -1.063 -2.281 1.00 46.69 90 ASP A N 1
ATOM 726 C CA . ASP A 1 90 ? -14.440 -2.025 -2.123 1.00 46.69 90 ASP A CA 1
ATOM 727 C C . ASP A 1 90 ? -14.398 -2.789 -0.783 1.00 46.69 90 ASP A C 1
ATOM 729 O O . ASP A 1 90 ? -13.340 -3.225 -0.320 1.00 46.69 90 ASP A O 1
ATOM 733 N N . LEU A 1 91 ? -15.550 -2.994 -0.141 1.00 44.78 91 LEU A N 1
ATOM 734 C CA . LEU A 1 91 ? -15.656 -3.809 1.076 1.00 44.78 91 LEU A CA 1
ATOM 735 C C . LEU A 1 91 ? -15.599 -5.310 0.731 1.00 44.78 91 LEU A C 1
ATOM 737 O O . LEU A 1 91 ? -16.615 -5.999 0.667 1.00 44.78 91 LEU A O 1
ATOM 741 N N . ILE A 1 92 ? -14.394 -5.846 0.521 1.00 52.28 92 ILE A N 1
ATOM 742 C CA . ILE A 1 92 ? -14.209 -7.295 0.375 1.00 52.28 92 ILE A CA 1
ATOM 743 C C . ILE A 1 92 ? -14.287 -7.937 1.768 1.00 52.28 92 ILE A C 1
ATOM 745 O O . ILE A 1 92 ? -13.374 -7.814 2.587 1.00 52.28 92 ILE A O 1
ATOM 749 N N . LYS A 1 93 ? -15.377 -8.667 2.043 1.00 40.47 93 LYS A N 1
ATOM 750 C CA . LYS A 1 93 ? -15.438 -9.633 3.153 1.00 40.47 93 LYS A CA 1
ATOM 751 C C . LYS A 1 93 ? -14.520 -10.815 2.819 1.00 40.47 93 LYS A C 1
ATOM 753 O O . LYS A 1 93 ? -14.956 -11.800 2.234 1.00 40.47 93 LYS A O 1
ATOM 758 N N . LEU A 1 94 ? -13.252 -10.741 3.218 1.00 45.84 94 LEU A N 1
ATOM 759 C CA . LEU A 1 94 ? -12.330 -11.884 3.206 1.00 45.84 94 LEU A CA 1
ATOM 760 C C . LEU A 1 94 ? -12.662 -12.837 4.368 1.00 45.84 94 LEU A C 1
ATOM 762 O O . LEU A 1 94 ? -11.923 -12.942 5.343 1.00 45.84 94 LEU A O 1
ATOM 766 N N . LYS A 1 95 ? -13.804 -13.530 4.284 1.00 35.56 95 LYS A N 1
ATOM 767 C CA . LYS A 1 95 ? -14.051 -14.748 5.068 1.00 35.56 95 LYS A CA 1
ATOM 768 C C . LYS A 1 95 ? -13.778 -15.951 4.166 1.00 35.56 95 LYS A C 1
ATOM 770 O O . LYS A 1 95 ? -14.652 -16.356 3.417 1.00 35.56 95 LYS A O 1
ATOM 775 N N . GLY A 1 96 ? -12.550 -16.469 4.249 1.00 39.03 96 GLY A N 1
ATOM 776 C CA . GLY A 1 96 ? -12.139 -17.793 3.767 1.00 39.03 96 GLY A CA 1
ATOM 777 C C . GLY A 1 96 ? -12.384 -18.076 2.286 1.00 39.03 96 GLY A C 1
ATOM 778 O O . GLY A 1 96 ? -13.380 -18.702 1.954 1.00 39.03 96 GLY A O 1
ATOM 779 N N . VAL A 1 97 ? -11.464 -17.694 1.394 1.00 36.12 97 VAL A N 1
ATOM 780 C CA . VAL A 1 97 ? -11.534 -18.127 -0.012 1.00 36.12 97 VAL A CA 1
ATOM 781 C C . VAL A 1 97 ? -10.136 -18.405 -0.567 1.00 36.12 97 VAL A C 1
ATOM 783 O O . VAL A 1 97 ? -9.301 -17.508 -0.659 1.00 36.12 97 VAL A O 1
ATOM 786 N N . ASN A 1 98 ? -9.921 -19.670 -0.947 1.00 38.88 98 ASN A N 1
ATOM 787 C CA . ASN A 1 98 ? -8.920 -20.118 -1.914 1.00 38.88 98 ASN A CA 1
ATOM 788 C C . ASN A 1 98 ? -8.979 -19.226 -3.159 1.00 38.88 98 ASN A C 1
ATOM 790 O O . ASN A 1 98 ? -10.004 -19.203 -3.840 1.00 38.88 98 ASN A O 1
ATOM 794 N N . MET A 1 99 ? -7.901 -18.513 -3.478 1.00 41.03 99 MET A N 1
ATOM 795 C CA . MET A 1 99 ? -7.852 -17.690 -4.684 1.00 41.03 99 MET A CA 1
ATOM 796 C C . MET A 1 99 ? -7.777 -18.567 -5.940 1.00 41.03 99 MET A C 1
ATOM 798 O O . MET A 1 99 ? -6.701 -18.934 -6.403 1.00 41.03 99 MET A O 1
ATOM 802 N N . VAL A 1 100 ? -8.944 -18.864 -6.509 1.00 42.88 100 VAL A N 1
ATOM 803 C CA . VAL A 1 100 ? -9.113 -19.159 -7.932 1.00 42.88 100 VAL A CA 1
ATOM 804 C C . VAL A 1 100 ? -10.100 -18.146 -8.497 1.00 42.88 100 VAL A C 1
ATOM 806 O O . VAL A 1 100 ? -11.279 -18.152 -8.160 1.00 42.88 100 VAL A O 1
ATOM 809 N N . ALA A 1 101 ? -9.604 -17.289 -9.378 1.00 36.19 101 ALA A N 1
ATOM 810 C CA . ALA A 1 101 ? -10.365 -16.633 -10.436 1.00 36.19 101 ALA A CA 1
ATOM 811 C C . ALA A 1 101 ? -9.324 -16.360 -11.540 1.00 36.19 101 ALA A C 1
ATOM 813 O O . ALA A 1 101 ? -8.431 -15.539 -11.351 1.00 36.19 101 ALA A O 1
ATOM 814 N N . GLY A 1 102 ? -9.243 -17.130 -12.633 1.00 31.33 102 GLY A N 1
ATOM 815 C CA . GLY A 1 102 ? -10.356 -17.455 -13.531 1.00 31.33 102 GLY A CA 1
ATOM 816 C C . GLY A 1 102 ? -10.801 -16.132 -14.153 1.00 31.33 102 GLY A C 1
ATOM 817 O O . GLY A 1 102 ? -11.471 -15.357 -13.492 1.00 31.33 102 GLY A O 1
ATOM 818 N N . GLY A 1 103 ? -10.266 -15.707 -15.291 1.00 30.55 103 GLY A N 1
ATOM 819 C CA . GLY A 1 103 ? -10.515 -16.320 -16.587 1.00 30.55 103 GLY A CA 1
ATOM 820 C C . GLY A 1 103 ? -11.453 -15.381 -17.346 1.00 30.55 103 GLY A C 1
ATOM 821 O O . GLY A 1 103 ? -12.630 -15.283 -17.016 1.00 30.55 103 GLY A O 1
ATOM 822 N N . SER A 1 104 ? -10.905 -14.640 -18.303 1.00 31.98 104 SER A N 1
ATOM 823 C CA . SER A 1 104 ? -11.593 -14.016 -19.439 1.00 31.98 104 SER A CA 1
ATOM 824 C C . SER A 1 104 ? -10.536 -13.763 -20.502 1.00 31.98 104 SER A C 1
ATOM 826 O O . SER A 1 104 ? -9.471 -13.218 -20.122 1.00 31.98 104 SER A O 1
#

pLDDT: mean 75.77, std 18.2, range [30.55, 93.06]

Sequence (104 aa):
MELVVFAPRSWGGREKAVIEAALRVAEPLGVNLRIEREDIRRIRVYVKRGEKWLIAYEDSDRSLSRGEIRVRIIHSIISSYTLGGVNERDLIKLKGVNMVAGGS

Nearest PDB structures (foldseek):
  4o89-assembly2_B  TM=5.620E-01  e=1.520E-02  Pyrococcus horikoshii OT3
  4rk7-assembly1_B  TM=8.598E-01  e=9.416E-01  Weissella paramesenteroides ATCC 33313
  4rk6-assembly1_B  TM=8.601E-01  e=2.149E+00  Weissella paramesenteroides ATCC 33313
  2yoi-assembly2_B  TM=4.087E-01  e=4.991E-01  synthetic construct
  5hqp-assembly1_C  TM=5.547E-01  e=2.149E+00  Homo sapiens

Solvent-accessible surface area (backbone atoms only — not comparable to full-atom values): 6288 Å² total; per-residue (Å²): 96,35,37,39,34,40,32,36,74,69,91,47,77,65,55,51,43,51,51,54,33,50,48,68,50,23,62,85,67,76,32,53,76,46,80,44,72,40,102,45,97,49,40,36,32,30,43,32,53,83,91,47,42,37,72,30,40,70,60,78,65,84,85,61,50,72,67,55,52,32,54,51,43,45,53,31,41,48,49,64,66,72,60,81,74,86,66,90,83,46,73,60,82,85,74,84,76,84,91,78,77,84,88,132

Secondary structure (DSSP, 8-state):
-EEEEEEESS--HHHHHHHHHHHHHHHHHT-EEEEEEES-SS-EEEEEETTEEEEEEE---TT--HHHHHHHHHHHHHHHHHSSSS-TT-----SS--------

Mean predicted aligned error: 9.36 Å